Protein AF-A0A2E7BBB9-F1 (afdb_monomer_lite)

Radius of gyration: 28.64 Å; chains: 1; bounding box: 61×24×88 Å

Structure (mmCIF, N/CA/C/O backbone):
data_AF-A0A2E7BBB9-F1
#
_entry.id   AF-A0A2E7BBB9-F1
#
loop_
_atom_site.group_PDB
_atom_site.id
_atom_site.type_symbol
_atom_site.label_atom_id
_atom_site.label_alt_id
_atom_site.label_comp_id
_atom_site.label_asym_id
_atom_site.label_entity_id
_atom_site.label_seq_id
_atom_site.pdbx_PDB_ins_code
_atom_site.Cartn_x
_atom_site.Cartn_y
_atom_site.Cartn_z
_atom_site.occupancy
_atom_site.B_iso_or_equiv
_atom_site.auth_seq_id
_atom_site.auth_comp_id
_atom_site.auth_asym_id
_atom_site.auth_atom_id
_atom_site.pdbx_PDB_model_num
ATOM 1 N N . MET A 1 1 ? 18.313 7.039 -13.219 1.00 67.44 1 MET A N 1
ATOM 2 C CA . MET A 1 1 ? 18.334 5.682 -12.623 1.00 67.44 1 MET A CA 1
ATOM 3 C C . MET A 1 1 ? 18.734 4.673 -13.686 1.00 67.44 1 MET A C 1
ATOM 5 O O . MET A 1 1 ? 18.395 4.886 -14.842 1.00 67.44 1 MET A O 1
ATOM 9 N N . SER A 1 2 ? 19.452 3.607 -13.327 1.00 78.44 2 SER A N 1
ATOM 10 C CA . SER A 1 2 ? 19.659 2.466 -14.234 1.00 78.44 2 SER A CA 1
ATOM 11 C C . SER A 1 2 ? 18.395 1.591 -14.284 1.00 78.44 2 SER A C 1
ATOM 13 O O . SER A 1 2 ? 17.579 1.636 -13.365 1.00 78.44 2 SER A O 1
ATOM 15 N N . GLN A 1 3 ? 18.241 0.765 -15.324 1.00 76.31 3 GLN A N 1
ATOM 16 C CA . GLN A 1 3 ? 17.138 -0.206 -15.422 1.00 76.31 3 GLN A CA 1
ATOM 17 C C . GLN A 1 3 ? 17.101 -1.186 -14.236 1.00 76.31 3 GLN A C 1
ATOM 19 O O . GLN A 1 3 ? 16.029 -1.490 -13.720 1.00 76.31 3 GLN A O 1
ATOM 24 N N . ALA A 1 4 ? 18.270 -1.627 -13.759 1.00 75.75 4 ALA A N 1
ATOM 25 C 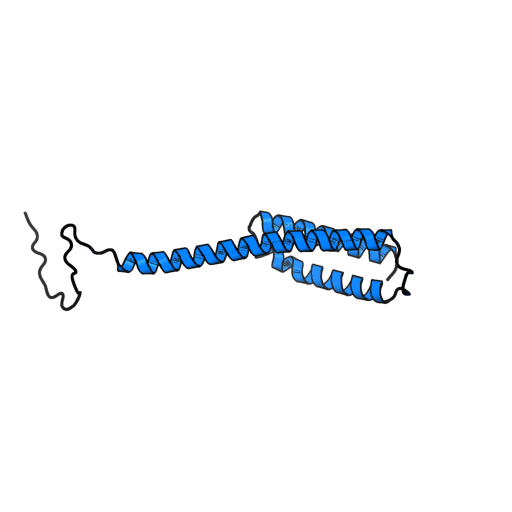CA . ALA A 1 4 ? 18.380 -2.482 -12.576 1.00 75.75 4 ALA A CA 1
ATOM 26 C C . ALA A 1 4 ? 17.867 -1.780 -11.306 1.00 75.75 4 ALA A C 1
ATOM 28 O O . ALA A 1 4 ? 17.194 -2.401 -10.489 1.00 75.75 4 ALA A O 1
ATOM 29 N N . ASN A 1 5 ? 18.114 -0.472 -11.173 1.00 86.31 5 ASN A N 1
ATOM 30 C CA . ASN A 1 5 ? 17.606 0.299 -10.040 1.00 86.31 5 ASN A CA 1
ATOM 31 C C . ASN A 1 5 ? 16.084 0.473 -10.118 1.00 86.31 5 ASN A C 1
ATOM 33 O O . ASN A 1 5 ? 15.431 0.424 -9.088 1.00 86.31 5 ASN A O 1
ATOM 37 N N . ILE A 1 6 ? 15.505 0.640 -11.315 1.00 88.56 6 ILE A N 1
ATOM 38 C CA . ILE A 1 6 ? 14.041 0.733 -11.477 1.00 88.56 6 ILE A CA 1
ATOM 39 C C . ILE A 1 6 ? 13.372 -0.560 -11.018 1.00 88.56 6 ILE A C 1
ATOM 41 O O . ILE A 1 6 ? 12.423 -0.502 -10.245 1.00 88.56 6 ILE A O 1
ATOM 45 N N . GLN A 1 7 ? 13.886 -1.716 -11.447 1.00 91.50 7 GLN A N 1
ATOM 46 C CA . GLN A 1 7 ? 13.326 -2.995 -11.014 1.00 91.50 7 GLN A CA 1
ATOM 47 C C . GLN A 1 7 ? 13.450 -3.179 -9.497 1.00 91.50 7 GLN A C 1
ATOM 49 O O . GLN A 1 7 ? 12.481 -3.559 -8.854 1.00 91.50 7 GLN A O 1
ATOM 54 N N . SER A 1 8 ? 14.603 -2.837 -8.913 1.00 91.75 8 SER A N 1
ATOM 55 C CA . SER A 1 8 ? 14.801 -2.924 -7.462 1.00 91.75 8 SER A CA 1
ATOM 56 C C . SER A 1 8 ? 13.815 -2.055 -6.673 1.00 91.75 8 SER A C 1
ATOM 58 O O . SER A 1 8 ? 13.349 -2.477 -5.619 1.00 91.75 8 SER A O 1
ATOM 60 N N . GLU A 1 9 ? 13.495 -0.853 -7.161 1.00 92.81 9 GLU A N 1
ATOM 61 C CA . GLU A 1 9 ? 12.501 0.027 -6.530 1.00 92.81 9 GLU A CA 1
ATOM 62 C C . GLU A 1 9 ? 11.076 -0.535 -6.659 1.00 92.81 9 GLU A C 1
ATOM 64 O O . GLU A 1 9 ? 10.295 -0.473 -5.711 1.00 92.81 9 GLU A O 1
ATOM 69 N N . ILE A 1 10 ? 10.736 -1.130 -7.809 1.00 94.00 10 ILE A N 1
ATOM 70 C CA . ILE A 1 10 ? 9.454 -1.823 -8.011 1.00 94.00 10 ILE A CA 1
ATOM 71 C C . ILE A 1 10 ? 9.326 -2.998 -7.035 1.00 94.00 10 ILE A C 1
ATOM 73 O O . ILE A 1 10 ? 8.303 -3.128 -6.361 1.00 94.00 10 ILE A O 1
ATOM 77 N N . ASP A 1 11 ? 10.356 -3.836 -6.937 1.00 94.19 11 ASP A N 1
ATOM 78 C CA . ASP A 1 11 ? 10.354 -5.019 -6.077 1.00 94.19 11 ASP A CA 1
ATOM 79 C C . ASP A 1 11 ? 10.271 -4.621 -4.594 1.00 94.19 11 ASP A C 1
ATOM 81 O O . ASP A 1 11 ? 9.457 -5.172 -3.851 1.00 94.19 11 ASP A O 1
ATOM 85 N N . GLY A 1 12 ? 11.022 -3.594 -4.178 1.00 94.06 12 GLY A N 1
ATOM 86 C CA . GLY A 1 12 ? 10.947 -3.047 -2.820 1.00 94.06 12 GLY A CA 1
ATOM 87 C C . GLY A 1 12 ? 9.572 -2.456 -2.489 1.00 94.06 12 GLY A C 1
ATOM 88 O O . GLY A 1 12 ? 9.053 -2.643 -1.384 1.00 94.06 12 GLY A O 1
ATOM 89 N N . LEU A 1 13 ? 8.922 -1.796 -3.452 1.00 95.62 13 LEU A N 1
ATOM 90 C CA . LEU A 1 13 ? 7.556 -1.303 -3.278 1.00 95.62 13 LEU A CA 1
ATOM 91 C C . LEU A 1 13 ? 6.547 -2.455 -3.157 1.00 95.62 13 LEU A C 1
ATOM 93 O O . LEU A 1 13 ? 5.644 -2.383 -2.322 1.00 95.62 13 LEU A O 1
ATOM 97 N N . ARG A 1 14 ? 6.707 -3.534 -3.933 1.00 96.25 14 ARG A N 1
ATOM 98 C CA . ARG A 1 14 ? 5.872 -4.744 -3.813 1.00 96.25 14 ARG A CA 1
ATOM 99 C C . ARG A 1 14 ? 6.027 -5.400 -2.447 1.00 96.25 14 ARG A C 1
ATOM 101 O O . ARG A 1 14 ? 5.018 -5.720 -1.825 1.00 96.25 14 ARG A O 1
ATOM 108 N N . GLU A 1 15 ? 7.254 -5.550 -1.957 1.00 96.12 15 GLU A N 1
ATOM 109 C CA . GLU A 1 15 ? 7.523 -6.086 -0.617 1.00 96.12 15 GLU A CA 1
ATOM 110 C C . GLU A 1 15 ? 6.883 -5.211 0.469 1.00 96.12 15 GLU A C 1
ATOM 112 O O . GLU A 1 15 ? 6.182 -5.712 1.348 1.00 96.12 15 GLU A O 1
ATOM 117 N N . THR A 1 16 ? 7.024 -3.889 0.351 1.00 96.88 16 THR A N 1
ATOM 118 C CA . THR A 1 16 ? 6.411 -2.931 1.282 1.00 96.88 16 THR A CA 1
ATOM 119 C C . THR A 1 16 ? 4.885 -3.055 1.298 1.00 96.88 16 THR A C 1
ATOM 121 O O . THR A 1 16 ? 4.272 -3.059 2.365 1.00 96.88 16 THR A O 1
ATOM 124 N N . LEU A 1 17 ? 4.250 -3.192 0.129 1.00 97.00 17 LEU A N 1
ATOM 125 C CA . LEU A 1 17 ? 2.801 -3.391 0.020 1.00 97.00 17 LEU A CA 1
ATOM 126 C C . LEU A 1 17 ? 2.353 -4.760 0.548 1.00 97.00 17 LEU A C 1
ATOM 128 O O . LEU A 1 17 ? 1.272 -4.859 1.131 1.00 97.00 17 LEU A O 1
ATOM 132 N N . ALA A 1 18 ? 3.158 -5.808 0.374 1.00 96.94 18 ALA A N 1
ATOM 133 C CA . ALA A 1 18 ? 2.876 -7.123 0.942 1.00 96.94 18 ALA A CA 1
ATOM 134 C C . ALA A 1 18 ? 2.918 -7.082 2.478 1.00 96.94 18 ALA A C 1
ATOM 136 O O . ALA A 1 18 ? 1.982 -7.541 3.130 1.00 96.94 18 ALA A O 1
ATOM 137 N N . LEU A 1 19 ? 3.936 -6.443 3.056 1.00 96.81 19 LEU A N 1
ATOM 138 C CA . LEU A 1 19 ? 4.048 -6.267 4.503 1.00 96.81 19 LEU A CA 1
ATOM 139 C C . LEU A 1 19 ? 2.922 -5.381 5.065 1.00 96.81 19 LEU A C 1
ATOM 141 O O . LEU A 1 19 ? 2.343 -5.680 6.108 1.00 96.81 19 LEU A O 1
ATOM 145 N N . GLU A 1 20 ? 2.547 -4.319 4.345 1.00 97.06 20 GLU A N 1
ATOM 146 C CA . GLU A 1 20 ? 1.386 -3.492 4.693 1.00 97.06 20 GLU A CA 1
ATOM 147 C C . GLU A 1 20 ? 0.107 -4.340 4.750 1.00 97.06 20 GLU A C 1
ATOM 149 O O . GLU A 1 20 ? -0.659 -4.227 5.708 1.00 97.06 20 GLU A O 1
ATOM 154 N N . LYS A 1 21 ? -0.101 -5.240 3.781 1.00 96.56 21 LYS A N 1
ATOM 155 C CA . LYS A 1 21 ? -1.239 -6.170 3.776 1.00 96.56 21 LYS A CA 1
ATOM 156 C C . LYS A 1 21 ? -1.247 -7.058 5.016 1.00 96.56 21 LYS A C 1
ATOM 158 O O . LYS A 1 21 ? -2.295 -7.210 5.642 1.00 96.56 21 LYS A O 1
ATOM 163 N N . GLU A 1 22 ? -0.100 -7.617 5.396 1.00 96.75 22 GLU A N 1
ATOM 164 C CA . GLU A 1 22 ? 0.025 -8.452 6.596 1.00 96.75 22 GLU A CA 1
ATOM 165 C C . GLU A 1 22 ? -0.358 -7.687 7.867 1.00 96.75 22 GLU A C 1
ATOM 167 O O . GLU A 1 22 ? -1.160 -8.178 8.668 1.00 96.75 22 GLU A O 1
ATOM 172 N N . TYR A 1 23 ? 0.131 -6.455 8.029 1.00 95.94 23 TYR A N 1
ATOM 173 C CA . TYR A 1 23 ? -0.245 -5.608 9.161 1.00 95.94 23 TYR A CA 1
ATOM 174 C C . TYR A 1 23 ? -1.737 -5.283 9.180 1.00 95.94 23 TYR A C 1
ATOM 176 O O . TYR A 1 23 ? -2.364 -5.332 10.242 1.00 95.94 23 TYR A O 1
ATOM 184 N N . LEU A 1 24 ? -2.331 -4.986 8.022 1.00 94.69 24 LEU A N 1
ATOM 185 C CA . LEU A 1 24 ? -3.759 -4.697 7.916 1.00 94.69 24 LEU A CA 1
ATOM 186 C C . LEU A 1 24 ? -4.614 -5.922 8.264 1.00 94.69 24 LEU A C 1
ATOM 188 O O . LEU A 1 24 ? -5.555 -5.806 9.049 1.00 94.69 24 LEU A O 1
ATOM 192 N N . LEU A 1 25 ? -4.258 -7.104 7.756 1.00 93.69 25 LEU A N 1
ATOM 193 C CA . LEU A 1 25 ? -4.948 -8.357 8.077 1.00 93.69 25 LEU A CA 1
ATOM 194 C C . LEU A 1 25 ? -4.807 -8.738 9.556 1.00 93.69 25 LEU A C 1
ATOM 196 O O . LEU A 1 25 ? -5.745 -9.275 10.145 1.00 93.69 25 LEU A O 1
ATOM 200 N N . ALA A 1 26 ? -3.677 -8.408 10.183 1.00 93.06 26 ALA A N 1
ATOM 201 C CA . ALA A 1 26 ? -3.458 -8.593 11.615 1.00 93.06 26 ALA A CA 1
ATOM 202 C C . ALA A 1 26 ? -4.156 -7.531 12.494 1.00 93.06 26 ALA A C 1
ATOM 204 O O . ALA A 1 26 ? -4.032 -7.576 13.720 1.00 93.06 26 ALA A O 1
ATOM 205 N N . GLY A 1 27 ? -4.857 -6.554 11.903 1.00 88.62 27 GLY A N 1
ATOM 206 C CA . GLY A 1 27 ? -5.489 -5.442 12.624 1.00 88.62 27 GLY A CA 1
ATOM 207 C C . GLY A 1 27 ? -4.494 -4.431 13.205 1.00 88.62 27 GLY A C 1
ATOM 208 O O . GLY A 1 27 ? -4.860 -3.587 14.023 1.00 88.62 27 GLY A O 1
ATOM 209 N N . ARG A 1 28 ? -3.226 -4.486 12.789 1.00 90.94 28 ARG A N 1
ATOM 210 C CA . ARG A 1 28 ? -2.129 -3.649 13.283 1.00 90.94 28 ARG A CA 1
ATOM 211 C C . ARG A 1 28 ? -1.954 -2.400 12.423 1.00 90.94 28 ARG A C 1
ATOM 213 O O . ARG A 1 28 ? -0.862 -2.083 11.969 1.00 90.94 28 ARG A O 1
ATOM 220 N N . ALA A 1 29 ? -3.030 -1.635 12.247 1.00 88.88 29 ALA A N 1
ATOM 221 C CA . ALA A 1 29 ? -3.033 -0.425 11.413 1.00 88.88 29 ALA A CA 1
ATOM 222 C C . ALA A 1 29 ? -2.016 0.648 11.844 1.00 88.88 29 ALA A C 1
ATOM 224 O O . ALA A 1 29 ? -1.658 1.512 11.057 1.00 88.88 29 ALA A O 1
ATOM 225 N N . ARG A 1 30 ? -1.533 0.620 13.091 1.00 90.12 30 ARG A N 1
ATOM 226 C CA . ARG A 1 30 ? -0.452 1.515 13.524 1.00 90.12 30 ARG A CA 1
ATOM 227 C C . ARG A 1 30 ? 0.897 1.134 12.909 1.00 90.12 30 ARG A C 1
ATOM 229 O O . ARG A 1 30 ? 1.697 2.023 12.645 1.00 90.12 30 ARG A O 1
ATOM 236 N N . GLU A 1 31 ? 1.154 -0.156 12.707 1.00 91.75 31 GLU A N 1
ATOM 237 C CA . GLU A 1 31 ? 2.420 -0.649 12.152 1.00 91.75 31 GLU A CA 1
ATOM 238 C C . GLU A 1 31 ? 2.555 -0.281 10.671 1.00 91.75 31 GLU A C 1
ATOM 240 O O . GLU A 1 31 ? 3.662 -0.046 10.212 1.00 91.75 31 GLU A O 1
ATOM 245 N N . THR A 1 32 ? 1.454 -0.074 9.940 1.00 92.69 32 THR A N 1
ATOM 246 C CA . THR A 1 32 ? 1.529 0.406 8.547 1.00 92.69 32 THR A CA 1
ATOM 247 C C . THR A 1 32 ? 2.118 1.814 8.431 1.00 92.69 32 THR A C 1
ATOM 249 O O . THR A 1 32 ? 2.687 2.153 7.397 1.00 92.69 32 THR A O 1
ATOM 252 N N . LEU A 1 33 ? 2.053 2.631 9.492 1.00 91.31 33 LEU A N 1
ATOM 253 C CA . LEU A 1 33 ? 2.609 3.987 9.486 1.00 91.31 33 LEU A CA 1
ATOM 254 C C . LEU A 1 33 ? 4.134 3.999 9.349 1.00 91.31 33 LEU A C 1
ATOM 256 O O . LEU A 1 33 ? 4.673 4.961 8.807 1.00 91.31 33 LEU A O 1
ATOM 260 N N . THR A 1 34 ? 4.823 2.952 9.812 1.00 93.31 34 THR A N 1
ATOM 261 C CA . THR A 1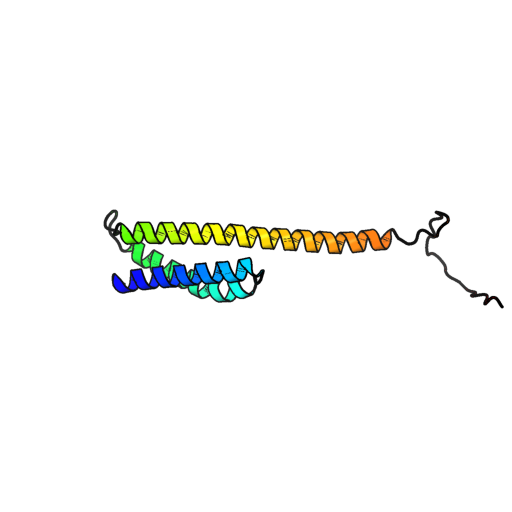 34 ? 6.285 2.846 9.674 1.00 93.31 34 THR A CA 1
ATOM 262 C C . THR A 1 34 ? 6.701 2.588 8.227 1.00 93.31 34 THR A C 1
ATOM 264 O O . THR A 1 34 ? 7.834 2.882 7.857 1.00 93.31 34 THR A O 1
ATOM 267 N N . LEU A 1 35 ? 5.779 2.089 7.397 1.00 94.19 35 LEU A N 1
ATOM 268 C CA . LEU A 1 35 ? 6.005 1.796 5.983 1.00 94.19 35 LEU A CA 1
ATOM 269 C C . LEU A 1 35 ? 5.726 2.999 5.077 1.00 94.19 35 LEU A C 1
ATOM 271 O O . LEU A 1 35 ? 6.180 3.024 3.935 1.00 94.19 35 LEU A O 1
ATOM 275 N N . THR A 1 36 ? 4.995 4.006 5.565 1.00 91.88 36 THR A N 1
ATOM 276 C CA . THR A 1 36 ? 4.547 5.152 4.759 1.00 91.88 36 THR A CA 1
ATOM 277 C C . THR A 1 36 ? 5.708 5.924 4.141 1.00 91.88 36 THR A C 1
ATOM 279 O O . THR A 1 36 ? 5.648 6.271 2.965 1.00 91.88 36 THR A O 1
ATOM 282 N N . GLU A 1 37 ? 6.769 6.188 4.906 1.00 92.25 37 GLU A N 1
ATOM 283 C CA . GLU A 1 37 ? 7.923 6.946 4.412 1.00 92.25 37 GLU A CA 1
ATOM 284 C C . GLU A 1 37 ? 8.649 6.194 3.291 1.00 92.25 37 GLU A C 1
ATOM 286 O O . GLU A 1 37 ? 8.875 6.753 2.217 1.00 92.25 37 GLU A O 1
ATOM 291 N N . ALA A 1 38 ? 8.924 4.902 3.498 1.00 91.19 38 ALA A N 1
ATOM 292 C CA . ALA A 1 38 ? 9.546 4.045 2.492 1.00 91.19 38 ALA A CA 1
ATOM 293 C C . ALA A 1 38 ? 8.683 3.942 1.223 1.00 91.19 38 ALA A C 1
ATOM 295 O O . ALA A 1 38 ? 9.183 4.126 0.114 1.00 91.19 38 ALA A O 1
ATOM 296 N N . LYS A 1 39 ? 7.370 3.740 1.387 1.00 94.00 39 LYS A N 1
ATOM 297 C CA . LYS A 1 39 ? 6.397 3.660 0.290 1.00 94.00 39 LYS A CA 1
ATOM 298 C C . LYS A 1 39 ? 6.352 4.947 -0.535 1.00 94.00 39 LYS A C 1
ATOM 300 O O . LYS A 1 39 ? 6.420 4.883 -1.759 1.00 94.00 39 LYS A O 1
ATOM 305 N N . LEU A 1 40 ? 6.270 6.112 0.113 1.00 94.19 40 LEU A N 1
ATOM 306 C CA . LEU A 1 40 ? 6.257 7.409 -0.574 1.00 94.19 40 LEU A CA 1
ATOM 307 C C . LEU A 1 40 ? 7.585 7.693 -1.282 1.00 94.19 40 LEU A C 1
ATOM 309 O O . LEU A 1 40 ? 7.581 8.181 -2.410 1.00 94.19 40 LEU A O 1
ATOM 313 N N . SER A 1 41 ? 8.712 7.362 -0.649 1.00 92.50 41 SER A N 1
ATOM 314 C CA . SER A 1 41 ? 10.038 7.509 -1.252 1.00 92.50 41 SER A CA 1
ATOM 315 C C . SER A 1 41 ? 10.172 6.673 -2.530 1.00 92.50 41 SER A C 1
ATOM 317 O O . SER A 1 41 ? 10.522 7.210 -3.581 1.00 92.50 41 SER A O 1
ATOM 319 N N . ALA A 1 42 ? 9.798 5.390 -2.476 1.00 91.94 42 ALA A N 1
ATOM 320 C CA . ALA A 1 42 ? 9.820 4.499 -3.634 1.00 91.94 42 ALA A CA 1
ATOM 321 C C . ALA A 1 42 ? 8.883 4.993 -4.750 1.00 91.94 42 ALA A C 1
ATOM 323 O O . ALA A 1 42 ? 9.270 5.039 -5.916 1.00 91.94 42 ALA A O 1
ATOM 324 N N . MET A 1 43 ? 7.671 5.447 -4.406 1.00 93.31 43 MET A N 1
ATOM 325 C CA . MET A 1 43 ? 6.735 6.026 -5.378 1.00 93.31 43 MET A CA 1
ATOM 326 C C . MET A 1 43 ? 7.310 7.261 -6.082 1.00 93.31 43 MET A C 1
ATOM 328 O O . MET A 1 43 ? 7.220 7.343 -7.304 1.00 93.31 43 MET A O 1
ATOM 332 N N . ASN A 1 44 ? 7.947 8.178 -5.349 1.00 93.75 44 ASN A N 1
ATOM 333 C CA . ASN A 1 44 ? 8.565 9.377 -5.928 1.00 93.75 44 ASN A CA 1
ATOM 334 C C . ASN A 1 44 ? 9.758 9.033 -6.835 1.00 93.75 44 ASN A C 1
ATOM 336 O O . ASN A 1 44 ? 9.926 9.620 -7.910 1.00 93.75 44 ASN A O 1
ATOM 340 N N . SER A 1 45 ? 10.585 8.069 -6.422 1.00 91.81 45 SER A N 1
ATOM 341 C CA . SER A 1 45 ? 11.709 7.568 -7.221 1.00 91.81 45 SER A CA 1
ATOM 342 C C . SER A 1 45 ? 11.224 6.935 -8.524 1.00 91.81 45 SER A C 1
ATOM 344 O O . SER A 1 45 ? 11.760 7.233 -9.594 1.00 91.81 45 SER A O 1
ATOM 346 N N . LEU A 1 46 ? 10.171 6.117 -8.455 1.00 91.75 46 LEU A N 1
ATOM 347 C CA . LEU A 1 46 ? 9.552 5.505 -9.627 1.00 91.75 46 LEU A CA 1
ATOM 348 C C . LEU A 1 46 ? 8.887 6.549 -10.523 1.00 91.75 46 LEU A C 1
ATOM 350 O O . LEU A 1 46 ? 9.099 6.507 -11.729 1.00 91.75 46 LEU A O 1
ATOM 354 N N . GLU A 1 47 ? 8.150 7.515 -9.975 1.00 91.81 47 GLU A N 1
ATOM 355 C CA . GLU A 1 47 ? 7.553 8.610 -10.751 1.00 91.81 47 GLU A CA 1
ATOM 356 C C . GLU A 1 47 ? 8.623 9.392 -11.519 1.00 91.81 47 GLU A C 1
ATOM 358 O O . GLU A 1 47 ? 8.500 9.596 -12.727 1.00 91.81 47 GLU A O 1
ATOM 363 N N . THR A 1 48 ? 9.722 9.744 -10.848 1.00 91.25 48 THR A N 1
ATOM 364 C CA . THR A 1 48 ? 10.863 10.422 -11.475 1.00 91.25 48 THR A CA 1
ATOM 365 C C . THR A 1 48 ? 11.488 9.560 -12.574 1.00 91.25 48 THR A C 1
ATOM 367 O O . THR A 1 48 ? 11.799 10.054 -13.660 1.00 91.25 48 THR A O 1
ATOM 370 N N . ALA A 1 49 ? 11.661 8.259 -12.323 1.00 88.75 49 ALA A N 1
ATOM 371 C CA . ALA A 1 49 ? 12.217 7.334 -13.300 1.00 88.75 49 ALA A CA 1
ATOM 372 C C . ALA A 1 49 ? 11.304 7.185 -14.524 1.00 88.75 49 ALA A C 1
ATOM 374 O O . ALA A 1 49 ? 11.776 7.332 -15.650 1.00 88.75 49 ALA A O 1
ATOM 375 N N . PHE A 1 50 ? 10.005 6.956 -14.326 1.00 88.12 50 PHE A N 1
ATOM 376 C CA . PHE A 1 50 ? 9.027 6.821 -15.405 1.00 88.12 50 PHE A CA 1
ATOM 377 C C . PHE A 1 50 ? 8.817 8.124 -16.179 1.00 88.12 50 PHE A C 1
ATOM 379 O O . PHE A 1 50 ? 8.683 8.077 -17.399 1.00 88.12 50 PHE A O 1
ATOM 386 N N . GLY A 1 51 ? 8.880 9.277 -15.509 1.00 86.50 51 GLY A N 1
ATOM 387 C CA . GLY A 1 51 ? 8.824 10.593 -16.147 1.00 86.50 51 GLY A CA 1
ATOM 388 C C . GLY A 1 51 ? 10.025 10.901 -17.045 1.00 86.50 51 GLY A C 1
ATOM 389 O O . GLY A 1 51 ? 9.934 11.778 -17.897 1.00 86.50 51 GLY A O 1
ATOM 390 N N . SER A 1 52 ? 11.135 10.170 -16.893 1.00 86.50 52 SER A N 1
ATOM 391 C CA . SER A 1 52 ? 12.321 10.334 -17.742 1.00 86.50 52 SER A CA 1
ATOM 392 C C . SER A 1 52 ? 12.286 9.519 -19.042 1.00 86.50 52 SER A C 1
ATOM 394 O O . SER A 1 52 ? 13.133 9.726 -19.909 1.00 86.50 52 SER A O 1
ATOM 396 N N . PHE A 1 53 ? 11.326 8.600 -19.200 1.00 85.62 53 PHE A N 1
ATOM 397 C CA . PHE A 1 53 ? 11.166 7.841 -20.441 1.00 85.62 53 PHE A CA 1
ATOM 398 C C . PHE A 1 53 ? 10.469 8.671 -21.517 1.00 85.62 53 PHE A C 1
ATOM 400 O O . PHE A 1 53 ? 9.513 9.399 -21.250 1.00 85.62 53 PHE A O 1
ATOM 407 N N . GLU A 1 54 ? 10.880 8.482 -22.770 1.00 84.94 54 GLU A N 1
ATOM 408 C CA . GLU A 1 54 ? 10.113 8.995 -23.901 1.00 84.94 54 GLU A CA 1
ATOM 409 C C . GLU A 1 54 ? 8.728 8.324 -23.961 1.00 84.94 54 GLU A C 1
ATOM 411 O O . GLU A 1 54 ? 8.607 7.126 -23.655 1.00 84.94 54 GLU A O 1
ATOM 416 N N . PRO A 1 55 ? 7.675 9.039 -24.395 1.00 78.12 55 PRO A N 1
ATOM 417 C CA . PRO A 1 55 ? 6.345 8.462 -24.551 1.00 78.12 55 PRO A CA 1
ATOM 418 C C . PRO A 1 55 ? 6.371 7.182 -25.401 1.00 78.12 55 PRO A C 1
ATOM 420 O O . PRO A 1 55 ? 6.793 7.187 -26.553 1.00 78.12 55 PRO A O 1
ATOM 423 N N . GLY A 1 56 ? 5.921 6.065 -24.823 1.00 79.06 56 GLY A N 1
ATOM 424 C CA . GLY A 1 56 ? 5.880 4.757 -25.494 1.00 79.06 56 GLY A CA 1
ATOM 425 C C . GLY A 1 56 ? 7.153 3.9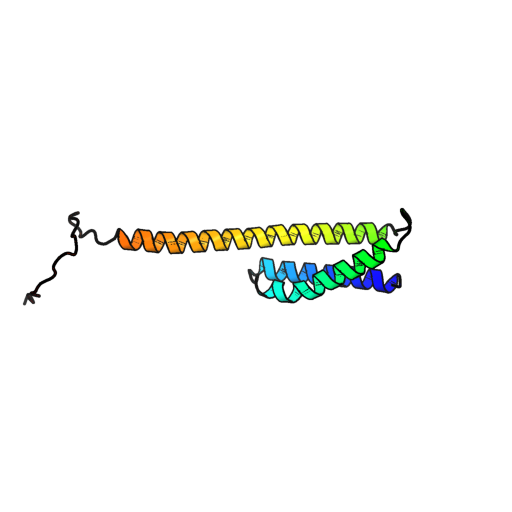10 -25.377 1.00 79.06 56 GLY A C 1
ATOM 426 O O . GLY A 1 56 ? 7.103 2.724 -25.698 1.00 79.06 56 GLY A O 1
ATOM 427 N N . SER A 1 57 ? 8.251 4.462 -24.850 1.00 84.81 57 SER A N 1
ATOM 428 C CA . SER A 1 57 ? 9.528 3.745 -24.691 1.00 84.81 57 SER A CA 1
ATOM 429 C C . SER A 1 57 ? 9.617 2.880 -23.426 1.00 84.81 57 SER A C 1
ATOM 431 O O . SER A 1 57 ? 10.559 2.105 -23.269 1.00 84.81 57 SER A O 1
ATOM 433 N N . VAL A 1 58 ? 8.628 2.969 -22.528 1.00 85.19 58 VAL A N 1
ATOM 434 C CA . VAL A 1 58 ? 8.610 2.191 -21.281 1.00 85.19 58 VAL A CA 1
ATOM 435 C C . VAL A 1 58 ? 8.472 0.690 -21.591 1.00 85.19 58 VAL A C 1
ATOM 437 O O . VAL A 1 58 ? 7.491 0.289 -22.234 1.00 85.19 58 VAL A O 1
ATOM 440 N N . PRO A 1 59 ? 9.388 -0.170 -21.110 1.00 88.69 59 PRO A N 1
ATOM 441 C CA . PRO A 1 59 ? 9.281 -1.619 -21.264 1.00 88.69 59 PRO A CA 1
ATOM 442 C C . PRO A 1 59 ? 7.928 -2.184 -20.803 1.00 88.69 59 PRO A C 1
ATOM 444 O O . PRO A 1 59 ? 7.338 -1.725 -19.824 1.00 88.69 59 PRO A O 1
ATOM 447 N N . LEU A 1 60 ? 7.420 -3.202 -21.507 1.00 88.94 60 LEU A N 1
ATOM 448 C CA . LEU A 1 60 ? 6.149 -3.856 -21.159 1.00 88.94 60 LEU A CA 1
ATOM 449 C C . LEU A 1 60 ? 6.189 -4.509 -19.765 1.00 88.94 60 LEU A C 1
ATOM 451 O O . LEU A 1 60 ? 5.181 -4.493 -19.062 1.00 88.94 60 LEU A O 1
ATOM 455 N N . ALA A 1 61 ? 7.351 -5.032 -19.362 1.00 89.75 61 ALA A N 1
ATOM 456 C CA . ALA A 1 61 ? 7.559 -5.620 -18.040 1.00 89.75 61 ALA A CA 1
ATOM 457 C C . ALA A 1 61 ? 7.224 -4.616 -16.926 1.00 89.75 61 ALA A C 1
ATOM 459 O O . ALA A 1 61 ? 6.302 -4.849 -16.155 1.00 89.75 61 ALA A O 1
ATOM 460 N N . TYR A 1 62 ? 7.837 -3.428 -16.953 1.00 91.06 62 TYR A N 1
ATOM 461 C CA . TYR A 1 62 ? 7.580 -2.386 -15.956 1.00 91.06 62 TYR A CA 1
ATOM 462 C C . TYR A 1 62 ? 6.124 -1.914 -15.931 1.00 91.06 62 TYR A C 1
ATOM 464 O O . TYR A 1 62 ? 5.591 -1.607 -14.870 1.00 91.06 62 TYR A O 1
ATOM 472 N N . ARG A 1 63 ? 5.450 -1.873 -17.087 1.00 89.31 63 ARG A N 1
ATOM 473 C CA . ARG A 1 63 ? 4.013 -1.558 -17.138 1.00 89.31 63 ARG A CA 1
ATOM 474 C C . ARG A 1 63 ? 3.173 -2.610 -16.418 1.00 89.31 63 ARG A C 1
ATOM 476 O O . ARG A 1 63 ? 2.225 -2.255 -15.724 1.00 89.31 63 ARG A O 1
ATOM 483 N N . THR A 1 64 ? 3.521 -3.880 -16.597 1.00 92.94 64 THR A N 1
ATOM 484 C CA . THR A 1 64 ? 2.835 -5.006 -15.956 1.00 92.94 64 THR A CA 1
ATOM 485 C C . THR A 1 64 ? 3.079 -4.990 -14.450 1.00 92.94 64 THR A C 1
ATOM 487 O O . THR A 1 64 ? 2.122 -5.042 -13.682 1.00 92.94 64 THR A O 1
ATOM 490 N N . ASP A 1 65 ? 4.329 -4.798 -14.029 1.00 93.69 65 ASP A N 1
ATOM 491 C CA . ASP A 1 65 ? 4.686 -4.748 -12.611 1.00 93.69 65 ASP A CA 1
ATOM 492 C C . ASP A 1 65 ? 4.020 -3.565 -11.894 1.00 93.69 65 ASP A C 1
ATOM 494 O O . ASP A 1 65 ? 3.468 -3.716 -10.806 1.00 93.69 65 ASP A O 1
ATOM 498 N N . MET A 1 66 ? 3.985 -2.386 -12.522 1.00 92.06 66 MET A N 1
ATOM 499 C CA . MET A 1 66 ? 3.289 -1.227 -11.956 1.00 92.06 66 MET A CA 1
ATOM 500 C C . MET A 1 66 ? 1.772 -1.434 -11.878 1.00 92.06 66 MET A C 1
ATOM 502 O O . MET A 1 66 ? 1.138 -0.976 -10.926 1.00 92.06 66 MET A O 1
ATOM 506 N N . ALA A 1 67 ? 1.169 -2.139 -12.840 1.00 93.94 67 ALA A N 1
ATOM 507 C CA . ALA A 1 67 ? -0.247 -2.499 -12.765 1.00 93.94 67 ALA A CA 1
ATOM 508 C C . ALA A 1 67 ? -0.535 -3.448 -11.588 1.00 93.94 67 ALA A C 1
ATOM 510 O O . ALA A 1 67 ? -1.580 -3.337 -10.934 1.00 93.94 67 ALA A O 1
ATOM 511 N N . GLU A 1 68 ? 0.401 -4.344 -11.279 1.00 95.31 68 GLU A N 1
ATOM 512 C CA . GLU A 1 68 ? 0.318 -5.206 -10.105 1.00 95.31 68 GLU A CA 1
ATOM 513 C C . GLU A 1 68 ? 0.443 -4.406 -8.803 1.00 95.31 68 GLU A C 1
ATOM 515 O O . GLU A 1 68 ? -0.421 -4.523 -7.937 1.00 95.31 68 GLU A O 1
ATOM 520 N N . VAL A 1 69 ? 1.432 -3.511 -8.699 1.00 95.75 69 VAL A N 1
ATOM 521 C CA . VAL A 1 69 ? 1.593 -2.586 -7.561 1.00 95.75 69 VAL A CA 1
ATOM 522 C C . VAL A 1 69 ? 0.303 -1.803 -7.297 1.00 95.75 69 VAL A C 1
ATOM 524 O O . VAL A 1 69 ? -0.150 -1.702 -6.156 1.00 95.75 69 VAL A O 1
ATOM 527 N N . VAL A 1 70 ? -0.340 -1.286 -8.349 1.00 95.50 70 VAL A N 1
ATOM 528 C CA . VAL A 1 70 ? -1.626 -0.579 -8.233 1.00 95.50 70 VAL A CA 1
ATOM 529 C C . VAL A 1 70 ? -2.728 -1.499 -7.708 1.00 95.50 70 VAL A C 1
ATOM 531 O O . VAL A 1 70 ? -3.540 -1.074 -6.885 1.00 95.50 70 VAL A O 1
ATOM 534 N N . THR A 1 71 ? -2.775 -2.747 -8.169 1.00 97.38 71 THR A N 1
ATOM 535 C CA . THR A 1 71 ? -3.741 -3.740 -7.677 1.00 97.38 71 THR A CA 1
ATOM 536 C C . THR A 1 71 ? -3.528 -4.019 -6.189 1.00 97.38 71 THR A C 1
ATOM 538 O O . THR A 1 71 ? -4.477 -3.903 -5.415 1.00 97.38 71 THR A O 1
ATOM 541 N N . MET A 1 72 ? -2.287 -4.262 -5.762 1.00 97.12 72 MET A N 1
ATOM 542 C CA . MET A 1 72 ? -1.937 -4.474 -4.352 1.00 97.12 72 MET A CA 1
ATOM 543 C C . MET A 1 72 ? -2.312 -3.269 -3.479 1.00 97.12 72 MET A C 1
ATOM 545 O O . MET A 1 72 ? -2.916 -3.422 -2.419 1.00 97.12 72 MET A O 1
ATOM 549 N N . ALA A 1 73 ? -2.022 -2.049 -3.940 1.00 95.56 73 ALA A N 1
ATOM 550 C CA . ALA A 1 73 ? -2.379 -0.833 -3.213 1.00 95.56 73 ALA A CA 1
ATOM 551 C C . ALA A 1 73 ? -3.903 -0.675 -3.048 1.00 95.56 73 ALA A C 1
ATOM 553 O O . ALA A 1 73 ? -4.366 -0.249 -1.987 1.00 95.56 73 ALA A O 1
ATOM 554 N N . LYS A 1 74 ? -4.692 -1.045 -4.067 1.00 97.50 74 LYS A N 1
ATOM 555 C CA . LYS A 1 74 ? -6.162 -1.049 -3.986 1.00 97.50 74 LYS A CA 1
ATOM 556 C C . LYS A 1 74 ? -6.674 -2.079 -2.981 1.00 97.50 74 LYS A C 1
ATOM 558 O O . LYS A 1 74 ? -7.573 -1.759 -2.210 1.00 97.50 74 LYS A O 1
ATOM 563 N N . GLU A 1 75 ? -6.104 -3.281 -2.958 1.00 96.81 75 GLU A N 1
ATOM 564 C CA . GLU A 1 75 ? -6.457 -4.305 -1.966 1.00 96.81 75 GLU A CA 1
ATOM 565 C C . GLU A 1 75 ? -6.175 -3.828 -0.536 1.00 96.81 75 GLU A C 1
ATOM 567 O O . GLU A 1 75 ? -7.037 -3.923 0.340 1.00 96.81 75 GLU A O 1
ATOM 572 N N . ASN A 1 76 ? -5.002 -3.232 -0.307 1.00 96.31 76 ASN A N 1
ATOM 573 C CA . ASN A 1 76 ? -4.639 -2.680 0.997 1.00 96.31 76 ASN A CA 1
ATOM 574 C C . ASN A 1 76 ? -5.596 -1.557 1.425 1.00 96.31 76 ASN A C 1
ATOM 576 O O . ASN A 1 76 ? -5.999 -1.502 2.587 1.00 96.31 76 ASN A O 1
ATOM 580 N N . ALA A 1 77 ? -6.033 -0.703 0.495 1.00 95.31 77 ALA A N 1
ATOM 581 C CA . ALA A 1 77 ? -7.019 0.336 0.789 1.00 95.31 77 ALA A CA 1
ATOM 582 C C . ALA A 1 77 ? -8.357 -0.248 1.281 1.00 95.31 77 ALA A C 1
ATOM 584 O O . ALA A 1 77 ? -8.909 0.250 2.261 1.00 95.31 77 ALA A O 1
ATOM 585 N N . VAL A 1 78 ? -8.837 -1.339 0.671 1.00 96.56 78 VAL A N 1
ATOM 586 C CA . VAL A 1 78 ? -10.059 -2.040 1.112 1.00 96.56 78 VAL A CA 1
ATOM 587 C C . VAL A 1 78 ? -9.898 -2.587 2.533 1.00 96.56 78 VAL A C 1
ATOM 589 O O . VAL A 1 78 ? -10.798 -2.445 3.365 1.00 96.56 78 VAL A O 1
ATOM 592 N N . HIS A 1 79 ? -8.746 -3.182 2.853 1.00 94.94 79 HIS A N 1
ATOM 593 C CA . HIS A 1 79 ? -8.479 -3.667 4.209 1.00 94.94 79 HIS A CA 1
ATOM 594 C C . HIS A 1 79 ? -8.424 -2.527 5.232 1.00 94.94 79 HIS A C 1
ATOM 596 O O . HIS A 1 79 ? -8.988 -2.644 6.320 1.00 94.94 79 HIS A O 1
ATOM 602 N N . PHE A 1 80 ? -7.798 -1.405 4.885 1.00 93.44 80 PHE A N 1
ATOM 603 C CA . PHE A 1 80 ? -7.738 -0.243 5.765 1.00 93.44 80 PHE A CA 1
ATOM 604 C C . PHE A 1 80 ? -9.122 0.375 6.007 1.00 93.44 80 PHE A C 1
ATOM 606 O O . PHE A 1 80 ? -9.461 0.701 7.146 1.00 93.44 80 PHE A O 1
ATOM 613 N N . GLU A 1 81 ? -9.961 0.465 4.974 1.00 94.50 81 GLU A N 1
ATOM 614 C CA . GLU A 1 81 ? -11.352 0.911 5.102 1.00 94.50 81 GLU A CA 1
ATOM 615 C C . GLU A 1 81 ? -12.151 -0.001 6.048 1.00 94.50 81 GLU A C 1
ATOM 617 O O . GLU A 1 81 ? -12.892 0.477 6.913 1.00 94.50 81 GLU A O 1
ATOM 622 N N . ALA A 1 82 ? -11.960 -1.320 5.957 1.00 94.00 82 ALA A N 1
ATOM 623 C CA . ALA A 1 82 ? -12.588 -2.265 6.876 1.00 94.00 82 ALA A CA 1
ATOM 624 C C . ALA A 1 82 ? -12.186 -2.004 8.341 1.00 94.00 82 ALA A C 1
ATOM 626 O O . ALA A 1 82 ? -13.048 -2.025 9.226 1.00 94.00 82 ALA A O 1
ATOM 627 N N . ILE A 1 83 ? -10.912 -1.686 8.602 1.00 91.44 83 ILE A N 1
ATOM 628 C CA . ILE A 1 83 ? -10.431 -1.310 9.942 1.00 91.44 83 ILE A CA 1
ATOM 629 C C . ILE A 1 83 ? -11.099 -0.014 10.418 1.00 91.44 83 ILE A C 1
ATOM 631 O O . ILE A 1 83 ? -11.593 0.038 11.546 1.00 91.44 83 ILE A O 1
ATOM 635 N N . GLN A 1 84 ? -11.172 1.017 9.571 1.00 91.25 84 GLN A N 1
ATOM 636 C CA . GLN A 1 84 ? -11.838 2.282 9.911 1.00 91.25 84 GLN A CA 1
ATOM 637 C C . GLN A 1 84 ? -13.315 2.078 10.266 1.00 91.25 84 GLN A C 1
ATOM 639 O O . GLN A 1 84 ? -13.806 2.633 11.252 1.00 91.25 84 GLN A O 1
ATOM 644 N N . ASN A 1 85 ? -14.018 1.244 9.500 1.00 92.81 85 ASN A N 1
ATOM 645 C CA . ASN A 1 85 ? -15.408 0.891 9.769 1.00 92.81 85 ASN A CA 1
ATOM 646 C C . ASN A 1 85 ? -15.555 0.125 11.094 1.00 92.81 85 ASN A C 1
ATOM 648 O O . ASN A 1 85 ? -16.494 0.381 11.852 1.00 92.81 85 ASN A O 1
ATOM 652 N N . GLY A 1 86 ? -14.616 -0.771 11.413 1.00 90.19 86 GLY A N 1
ATOM 653 C CA . GLY A 1 86 ? -14.554 -1.451 12.709 1.00 90.19 86 GLY A CA 1
ATOM 654 C C . GLY A 1 86 ? -14.367 -0.479 13.879 1.00 90.19 86 GLY A C 1
ATOM 655 O O . GLY A 1 86 ? -15.094 -0.563 14.870 1.00 90.19 86 GLY A O 1
ATOM 656 N N . LEU A 1 87 ? -13.453 0.487 13.741 1.00 89.56 87 LEU A N 1
ATOM 657 C CA . LEU A 1 87 ? -13.210 1.529 14.745 1.00 89.56 87 LEU A CA 1
ATOM 658 C C . LEU A 1 87 ? -14.436 2.420 14.958 1.00 89.56 87 LEU A C 1
ATOM 660 O O . LEU A 1 87 ? -14.809 2.678 16.101 1.00 89.56 87 LEU A O 1
ATOM 664 N N . ARG A 1 88 ? -15.107 2.836 13.878 1.00 90.88 88 ARG A N 1
ATOM 665 C CA . ARG A 1 88 ? -16.339 3.634 13.961 1.00 90.88 88 ARG A CA 1
ATOM 666 C C . ARG A 1 88 ? -17.420 2.916 14.768 1.00 90.88 88 ARG A C 1
ATOM 668 O O . ARG A 1 88 ? -17.959 3.485 15.710 1.00 90.88 88 ARG A O 1
ATOM 675 N N . ARG A 1 89 ? -17.659 1.635 14.474 1.00 91.44 89 ARG A N 1
ATOM 676 C CA . ARG A 1 89 ? -18.621 0.806 15.219 1.00 91.44 89 ARG A CA 1
ATOM 677 C C . ARG A 1 89 ? -18.232 0.625 16.688 1.00 91.44 89 ARG A C 1
ATOM 679 O O . ARG A 1 89 ? -19.103 0.551 17.551 1.00 91.44 89 ARG A O 1
ATOM 686 N N . ALA A 1 90 ? -16.936 0.533 16.988 1.00 87.69 90 ALA A N 1
ATOM 687 C CA . ALA A 1 90 ? -16.460 0.443 18.365 1.00 87.69 90 ALA A CA 1
ATOM 688 C C . ALA A 1 90 ? -16.744 1.735 19.150 1.00 87.69 90 ALA A C 1
ATOM 690 O O . ALA A 1 90 ? -17.203 1.655 20.289 1.00 87.69 90 ALA A O 1
ATOM 691 N N . ILE A 1 91 ? -16.538 2.903 18.532 1.00 87.75 91 ILE A N 1
ATOM 692 C CA . ILE A 1 91 ? -16.870 4.211 19.117 1.00 87.75 91 ILE A CA 1
ATOM 693 C C . ILE A 1 91 ? -18.380 4.317 19.367 1.00 87.75 91 ILE A C 1
ATOM 695 O O . ILE A 1 91 ? -18.785 4.557 20.502 1.00 87.75 91 ILE A O 1
ATOM 699 N N . GLU A 1 92 ? -19.210 4.024 18.360 1.00 89.38 92 GLU A N 1
ATOM 700 C CA . GLU A 1 92 ? -20.679 4.025 18.484 1.00 89.38 92 GLU A CA 1
ATOM 701 C C . GLU A 1 92 ? -21.159 3.112 19.627 1.00 89.38 92 GLU A C 1
ATOM 703 O O . GLU A 1 92 ? -22.070 3.447 20.391 1.00 89.38 92 GLU A O 1
ATOM 708 N N . ARG A 1 93 ? -20.521 1.947 19.801 1.00 85.12 93 ARG A N 1
ATOM 709 C CA . ARG A 1 93 ? -20.823 1.041 20.913 1.00 85.12 93 ARG A CA 1
ATOM 710 C C . ARG A 1 93 ? -20.499 1.668 22.270 1.00 85.12 93 ARG A C 1
ATOM 712 O O . ARG A 1 93 ? -21.303 1.532 23.187 1.00 85.12 93 ARG A O 1
ATOM 719 N N . VAL A 1 94 ? -19.353 2.324 22.421 1.00 85.75 94 VAL A N 1
ATOM 720 C CA . VAL A 1 94 ? -18.980 2.978 23.685 1.00 85.75 94 VAL A CA 1
ATOM 721 C C . VAL A 1 94 ? -19.944 4.125 23.996 1.00 85.75 94 VAL A C 1
ATOM 723 O O . VAL A 1 94 ? -20.487 4.191 25.099 1.00 85.75 94 VAL A O 1
ATOM 726 N N . GLU A 1 95 ? -20.249 4.969 23.013 1.00 81.75 95 GLU A N 1
ATOM 727 C CA . GLU A 1 95 ? -21.197 6.080 23.161 1.00 81.75 95 GLU A CA 1
ATOM 728 C C . GLU A 1 95 ? -22.609 5.591 23.522 1.00 81.75 95 GLU A C 1
ATOM 730 O O . GLU A 1 95 ? -23.237 6.101 24.453 1.00 81.75 95 GLU A O 1
ATOM 735 N N . SER A 1 96 ? -23.093 4.539 22.856 1.00 71.75 96 SER A N 1
ATOM 736 C CA . SER A 1 96 ? -24.397 3.940 23.164 1.00 71.75 96 SER A CA 1
ATOM 737 C C . SER A 1 96 ? -24.439 3.252 24.534 1.00 71.75 96 SER A C 1
ATOM 739 O O . SER A 1 96 ? -25.483 3.256 25.183 1.00 71.75 96 SER A O 1
ATOM 741 N N . GLN A 1 97 ? -23.329 2.691 25.028 1.00 61.97 97 GLN A N 1
ATOM 742 C CA . GLN A 1 97 ? -23.251 2.152 26.391 1.00 61.97 97 GLN A CA 1
ATOM 743 C C . GLN A 1 97 ? -23.357 3.257 27.447 1.00 61.97 97 GLN A C 1
ATOM 745 O O . GLN A 1 97 ? -24.050 3.060 28.444 1.00 61.97 97 GLN A O 1
ATOM 750 N N . HIS A 1 98 ? -22.755 4.428 27.218 1.00 57.84 98 HIS A N 1
ATOM 751 C CA . HIS A 1 98 ? -22.949 5.594 28.085 1.00 57.84 98 HIS A CA 1
ATOM 752 C C . HIS A 1 98 ? -24.398 6.099 28.057 1.00 57.84 98 HIS A C 1
ATOM 754 O O . HIS A 1 98 ? -24.953 6.415 29.111 1.00 57.84 98 HIS A O 1
ATOM 760 N N . ALA A 1 99 ? -25.042 6.100 26.886 1.00 54.00 99 ALA A N 1
ATOM 761 C CA . ALA A 1 99 ? -26.456 6.448 26.765 1.00 54.00 99 ALA A CA 1
ATOM 762 C C . ALA A 1 99 ? -27.371 5.435 27.484 1.00 54.00 99 ALA A C 1
ATOM 764 O O . ALA A 1 99 ? -28.287 5.832 28.197 1.00 54.00 99 ALA A O 1
ATOM 765 N N . ASN A 1 100 ? -27.096 4.131 27.370 1.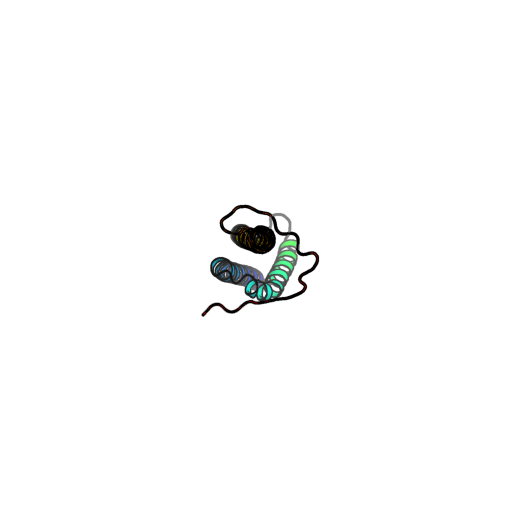00 50.50 100 ASN A N 1
ATOM 766 C CA . ASN A 1 100 ? -27.901 3.071 27.989 1.00 50.50 100 ASN A CA 1
ATOM 767 C C . ASN A 1 100 ? -27.663 2.919 29.501 1.00 50.50 100 ASN A C 1
ATOM 769 O O . ASN A 1 100 ? -28.593 2.570 30.227 1.00 50.50 100 ASN A O 1
ATOM 773 N N . ALA A 1 101 ? -26.460 3.220 30.004 1.00 52.59 101 ALA A N 1
ATOM 774 C CA . ALA A 1 101 ? -26.181 3.250 31.442 1.00 52.59 101 ALA A CA 1
ATOM 775 C C . ALA A 1 101 ? -27.003 4.332 32.168 1.00 52.59 101 ALA A C 1
ATOM 777 O O . ALA A 1 101 ? -27.383 4.148 33.323 1.00 52.59 101 ALA A O 1
ATOM 778 N N . TYR A 1 102 ? -27.348 5.425 31.478 1.00 46.66 102 TYR A N 1
ATOM 779 C CA . TYR A 1 102 ? -28.182 6.497 32.028 1.00 46.66 102 TYR A CA 1
ATOM 780 C C . TYR A 1 102 ? -29.686 6.154 32.069 1.00 46.66 102 TYR A C 1
ATOM 782 O O . TYR A 1 102 ? -30.458 6.824 32.751 1.00 46.66 102 TYR A O 1
ATOM 790 N N . VAL A 1 103 ? -30.120 5.091 31.381 1.00 51.62 103 VAL A N 1
ATOM 791 C CA . VAL A 1 103 ? -31.536 4.670 31.298 1.00 51.62 103 VAL A CA 1
ATOM 792 C C . VAL A 1 103 ? -31.835 3.488 32.247 1.00 51.62 103 VAL A C 1
ATOM 794 O O . VAL A 1 103 ? -32.935 2.944 32.258 1.00 51.62 103 VAL A O 1
ATOM 797 N N . GLY A 1 104 ? -30.872 3.099 33.092 1.00 48.56 104 GLY A N 1
ATOM 798 C CA . GLY A 1 104 ? -30.860 1.821 33.812 1.00 48.56 104 GLY A CA 1
ATOM 799 C C . GLY A 1 104 ? -31.000 1.846 35.339 1.00 48.56 104 GLY A C 1
ATOM 800 O O . GLY A 1 104 ? -30.527 0.908 35.969 1.00 48.56 104 GLY A O 1
ATOM 801 N N . SER A 1 105 ? -31.643 2.841 35.962 1.00 44.16 105 SER A N 1
ATOM 802 C CA . SER A 1 105 ? -32.141 2.702 37.348 1.00 44.16 105 SER A CA 1
ATOM 803 C C . SER A 1 105 ? -33.669 2.629 37.400 1.00 44.16 105 SER A C 1
ATOM 805 O O . SER A 1 105 ? -34.331 3.309 38.179 1.00 44.16 105 SER A O 1
ATOM 807 N N . TYR A 1 106 ? -34.259 1.759 36.579 1.00 48.50 106 TYR A N 1
ATOM 808 C CA . TYR A 1 106 ? -35.608 1.287 36.868 1.00 48.50 106 TYR A CA 1
ATOM 809 C C . TYR A 1 106 ? -35.520 0.309 38.037 1.00 48.50 106 TYR A C 1
ATOM 811 O O . TYR A 1 106 ? -35.011 -0.804 37.905 1.00 48.50 106 TYR A O 1
ATOM 819 N N . THR A 1 107 ? -36.016 0.723 39.201 1.00 48.19 107 THR A N 1
ATOM 820 C CA . THR A 1 107 ? -36.397 -0.233 40.240 1.00 48.19 107 THR A CA 1
ATOM 821 C C . THR A 1 107 ? -37.436 -1.196 39.657 1.00 48.19 107 THR A C 1
ATOM 823 O O . THR A 1 107 ? -38.164 -0.857 38.719 1.00 48.19 107 THR A O 1
ATOM 826 N N . GLN A 1 108 ? -37.533 -2.397 40.228 1.00 47.41 108 GLN A N 1
ATOM 827 C CA . GLN A 1 108 ? -38.450 -3.487 39.848 1.00 47.41 108 GLN A CA 1
ATOM 828 C C . GLN A 1 108 ? -39.959 -3.118 39.905 1.00 47.41 108 GLN A C 1
ATOM 830 O O . GLN A 1 108 ? -40.822 -3.983 39.803 1.00 47.41 108 GLN A O 1
ATOM 835 N N . THR A 1 109 ? -40.295 -1.837 40.058 1.00 48.19 109 THR A N 1
ATOM 836 C CA . THR A 1 109 ? -41.647 -1.271 40.139 1.00 48.19 109 THR A CA 1
ATOM 837 C C . THR A 1 109 ? -41.884 -0.073 39.206 1.00 48.19 109 THR A C 1
ATOM 839 O O . THR A 1 109 ? -42.930 0.560 39.296 1.00 48.19 109 THR A O 1
ATOM 842 N N . GLY A 1 110 ? -40.976 0.244 38.272 1.00 46.41 110 GLY A N 1
ATOM 843 C CA . GLY A 1 110 ? -41.272 1.176 37.169 1.00 46.41 110 GLY A CA 1
ATOM 844 C C . GLY A 1 110 ? -41.500 2.647 37.562 1.00 46.41 110 GLY A C 1
ATOM 845 O O . GLY A 1 110 ? -42.047 3.412 36.771 1.00 46.41 110 GLY A O 1
ATOM 846 N N . GLY A 1 111 ? -41.084 3.069 38.759 1.00 40.75 111 GLY A N 1
ATOM 847 C CA . GLY A 1 111 ? -41.145 4.468 39.188 1.00 40.75 111 GLY A CA 1
ATOM 848 C C . GLY A 1 111 ? -39.845 5.210 38.879 1.00 40.75 111 GLY A C 1
ATOM 849 O O . GLY A 1 111 ? -38.793 4.840 39.394 1.00 40.75 111 GLY A O 1
ATOM 850 N N . LYS A 1 112 ? -39.907 6.271 38.063 1.00 46.50 112 LYS A N 1
ATOM 851 C CA . LYS A 1 112 ? -38.781 7.197 37.851 1.00 46.50 112 LYS A CA 1
ATOM 852 C C . LYS A 1 112 ? -38.454 7.906 39.170 1.00 46.50 112 LYS A C 1
ATOM 854 O O . LYS A 1 112 ? -39.309 8.617 39.690 1.00 46.50 112 LYS A O 1
ATOM 859 N N . VAL A 1 113 ? -37.231 7.763 39.681 1.00 47.31 113 VAL A N 1
ATOM 860 C CA . VAL A 1 113 ? -36.753 8.564 40.820 1.00 47.31 113 VAL A CA 1
ATOM 861 C C . VAL A 1 113 ? -35.854 9.673 40.281 1.00 47.31 113 VAL A C 1
ATOM 863 O O . VAL A 1 113 ? -34.770 9.407 39.766 1.00 47.31 113 VAL A O 1
ATOM 866 N N . ALA A 1 114 ? -36.320 10.919 40.364 1.00 45.69 114 ALA A N 1
ATOM 867 C CA . ALA A 1 114 ? -35.467 12.082 40.163 1.00 45.69 114 ALA A CA 1
ATOM 868 C C . ALA A 1 114 ? -34.581 12.249 41.405 1.00 45.69 114 ALA A C 1
ATOM 870 O O . ALA A 1 114 ? -35.087 12.337 42.523 1.00 45.69 114 ALA A O 1
ATOM 871 N N . PHE A 1 115 ? -33.262 12.277 41.214 1.00 50.91 115 PHE A N 1
ATOM 872 C CA . PHE A 1 115 ? -32.317 12.603 42.279 1.00 50.91 115 PHE A CA 1
ATOM 873 C C . PHE A 1 115 ? -32.320 14.112 42.517 1.00 50.91 115 PHE A C 1
ATOM 875 O O . PHE A 1 115 ? -31.449 14.838 42.050 1.00 50.91 115 PHE A O 1
ATOM 882 N N . THR A 1 116 ? -33.309 14.581 43.261 1.00 45.09 116 THR A N 1
ATOM 883 C CA . THR A 1 116 ? -33.257 15.877 43.930 1.00 45.09 116 THR A CA 1
ATOM 884 C C . THR A 1 116 ? -33.610 15.623 45.384 1.00 45.09 116 THR A C 1
ATOM 886 O O . THR A 1 116 ? -34.744 15.275 45.687 1.00 45.09 116 THR A O 1
ATOM 889 N N . GLU A 1 117 ? -32.596 15.766 46.242 1.00 38.84 117 GLU A N 1
ATOM 890 C CA . GLU A 1 117 ? -32.660 15.735 47.712 1.00 38.84 117 GLU A CA 1
ATOM 891 C C . GLU A 1 117 ? -32.645 14.343 48.371 1.00 38.84 117 GLU A C 1
ATOM 893 O O . GLU A 1 117 ? -33.604 13.871 48.974 1.00 38.84 117 GLU A O 1
ATOM 898 N N . VAL A 1 118 ? -31.471 13.701 48.338 1.00 44.66 118 VAL A N 1
ATOM 899 C CA . VAL A 1 118 ? -31.115 12.676 49.329 1.00 44.66 118 VAL A CA 1
ATOM 900 C C . VAL A 1 118 ? -30.757 13.382 50.640 1.00 44.66 118 VAL A C 1
ATOM 902 O O . VAL A 1 118 ? -29.624 13.821 50.827 1.00 44.66 118 VAL A O 1
ATOM 905 N N . THR A 1 119 ? -31.704 13.457 51.572 1.00 43.38 119 THR A N 1
ATOM 906 C CA . THR A 1 119 ? -31.441 13.738 52.991 1.00 43.38 119 THR A CA 1
ATOM 907 C C . THR A 1 119 ? -31.971 12.598 53.861 1.00 43.38 119 THR A C 1
AT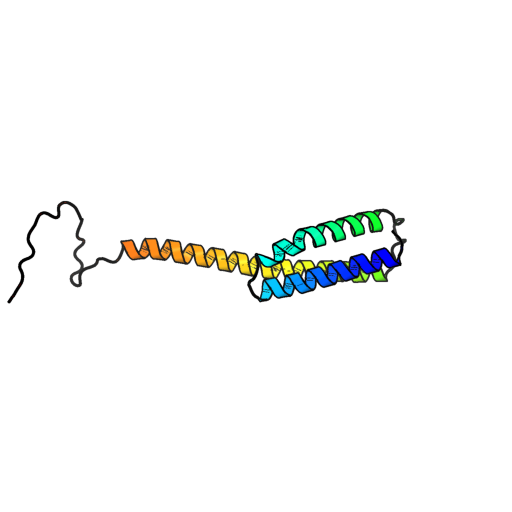OM 909 O O . THR A 1 119 ? -33.114 12.582 54.289 1.00 43.38 119 THR A O 1
ATOM 912 N N . GLY A 1 120 ? -31.075 11.648 54.153 1.00 45.41 120 GLY A N 1
ATOM 913 C CA . GLY A 1 120 ? -31.035 10.898 55.412 1.00 45.41 120 GLY A CA 1
ATOM 914 C C . GLY A 1 120 ? -32.062 9.781 55.647 1.00 45.41 120 GLY A C 1
ATOM 915 O O . GLY A 1 120 ? -33.243 10.038 55.829 1.00 45.41 120 GLY A O 1
ATOM 916 N N . HIS A 1 121 ? -31.537 8.562 55.823 1.00 38.00 121 HIS A N 1
ATOM 917 C CA . HIS A 1 121 ? -31.715 7.647 56.974 1.00 38.00 121 HIS A CA 1
ATOM 918 C C . HIS A 1 121 ? -31.739 6.187 56.496 1.00 38.00 121 HIS A C 1
ATOM 920 O O . HIS A 1 121 ? -32.770 5.643 56.108 1.00 38.00 121 HIS A O 1
ATOM 926 N N . PHE A 1 122 ? -30.580 5.525 56.560 1.00 44.16 122 PHE A N 1
ATOM 927 C CA . PHE A 1 122 ? -30.500 4.070 56.447 1.00 44.16 122 PHE A CA 1
ATOM 928 C C . PHE A 1 122 ? -31.024 3.441 57.744 1.00 44.16 122 PHE A C 1
ATOM 930 O O . PHE A 1 122 ? -30.319 3.411 58.752 1.00 44.16 122 PHE A O 1
ATOM 937 N N . LEU A 1 123 ? -32.250 2.914 5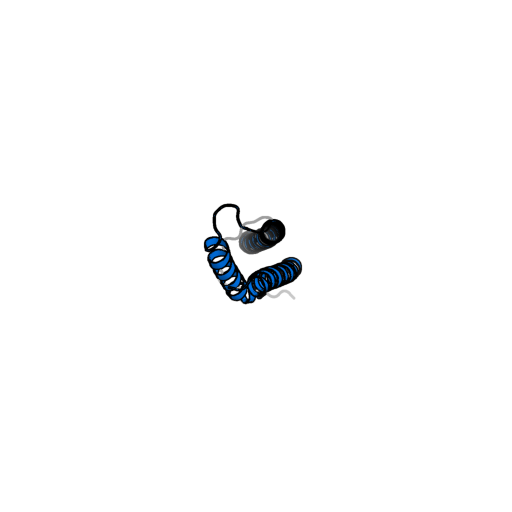7.728 1.00 47.19 123 LEU A N 1
ATOM 938 C CA . LEU A 1 123 ? -32.705 1.981 58.759 1.00 47.19 123 LEU A CA 1
ATOM 939 C C . LEU A 1 123 ? -32.167 0.579 58.439 1.00 47.19 123 LEU A C 1
ATOM 941 O O . LEU A 1 123 ? -32.606 -0.077 57.495 1.00 47.19 123 LEU A O 1
ATOM 945 N N . LYS A 1 124 ? -31.199 0.128 59.245 1.00 42.38 124 LYS A N 1
ATOM 946 C CA . LYS A 1 124 ? -30.755 -1.271 59.330 1.00 42.38 124 LYS A CA 1
ATOM 947 C C . LYS A 1 124 ? -31.918 -2.121 59.850 1.00 42.38 124 LYS A C 1
ATOM 949 O O . LYS A 1 124 ? -32.490 -1.779 60.883 1.00 42.38 124 LYS A O 1
ATOM 954 N N . LYS A 1 125 ? -32.240 -3.232 59.182 1.00 39.41 125 LYS A N 1
ATOM 955 C CA . LYS A 1 125 ? -33.200 -4.215 59.699 1.00 39.41 125 LYS A CA 1
ATOM 956 C C . LYS A 1 125 ? -32.460 -5.426 60.274 1.00 39.41 125 LYS A C 1
ATOM 958 O O . LYS A 1 125 ? -31.516 -5.912 59.652 1.00 39.41 125 LYS A O 1
ATOM 963 N N . ALA A 1 126 ? -32.881 -5.788 61.486 1.00 41.00 126 ALA A N 1
ATOM 964 C CA . ALA A 1 126 ? -32.538 -6.985 62.248 1.00 41.00 126 ALA A CA 1
ATOM 965 C C . ALA A 1 126 ? -33.059 -8.268 61.587 1.00 41.00 126 ALA A C 1
ATOM 967 O O . ALA A 1 126 ? -34.040 -8.163 60.809 1.00 41.00 126 ALA A O 1
#

Foldseek 3Di:
DDPVVLVVLLVQLVVLLVVLQVCLVVLNNVVNVVSVVSNVVSVVVNVVVVVPDDVPRDDPVSVVSVVVSVVSVVVSVVSVVVSVVVVVVVVVVVVVVVVVVVVPPDDPPRDDDDPDDDDDDDDDDD

Secondary structure (DSSP, 8-state):
--HHHHHHHHHHHHHHHHHHHHHHHTT-TTGGGGTHHHHHHHHHHHHHHHHTSPTT-S-HHHHHHHHHHHHHHHHHHHHHHHHHHHHHHHHHHHHHHHHHHTT----TT------S----------

Sequence (126 aa):
MSQANIQSEIDGLRETLALEKEYLLAGRARETLTLTEAKLSAMNSLETAFGSFEPGSVPLAYRTDMAEVVTMAKENAVHFEAIQNGLRRAIERVESQHANAYVGSYTQTGGKVAFTEVTGHFLKKA

pLDDT: mean 80.44, std 19.56, range [38.0, 97.5]